Protein AF-A0A9X7CBX9-F1 (afdb_monomer)

Structure (mmCIF, N/CA/C/O backbone):
data_AF-A0A9X7CBX9-F1
#
_entry.id   AF-A0A9X7CBX9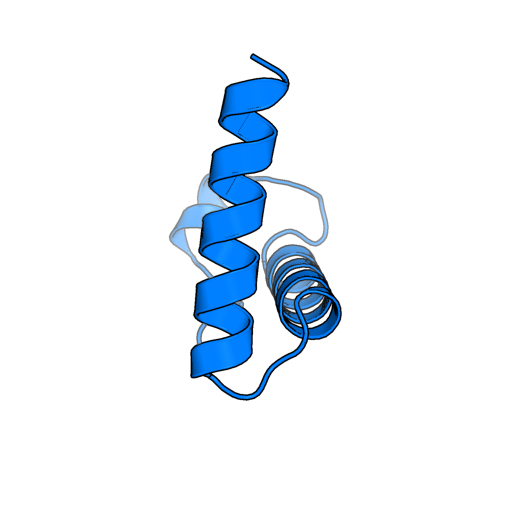-F1
#
loop_
_atom_site.group_PDB
_atom_site.id
_atom_site.type_symbol
_atom_site.label_atom_id
_atom_site.label_alt_id
_atom_site.label_comp_id
_atom_site.label_asym_id
_atom_site.label_entity_id
_atom_site.label_seq_id
_atom_site.pdbx_PDB_ins_code
_atom_site.Cartn_x
_atom_site.Cartn_y
_atom_site.Cartn_z
_atom_site.occupancy
_atom_site.B_iso_or_equiv
_atom_site.auth_seq_id
_atom_site.auth_comp_id
_atom_site.auth_asym_id
_atom_site.auth_atom_id
_atom_site.pdbx_PDB_model_num
ATOM 1 N N . MET A 1 1 ? 20.044 4.513 3.066 1.00 89.81 1 MET A N 1
ATOM 2 C CA . MET A 1 1 ? 18.612 4.683 3.406 1.00 89.81 1 MET A CA 1
ATOM 3 C C . MET A 1 1 ? 17.742 4.702 2.157 1.00 89.81 1 MET A C 1
ATOM 5 O O . MET A 1 1 ? 17.027 3.739 1.964 1.00 89.81 1 MET A O 1
ATOM 9 N N . ALA A 1 2 ? 17.812 5.723 1.290 1.00 95.25 2 ALA A N 1
ATOM 10 C CA . ALA A 1 2 ? 16.966 5.767 0.085 1.00 95.25 2 ALA A CA 1
ATOM 11 C C . ALA A 1 2 ? 17.180 4.571 -0.866 1.00 95.25 2 ALA A C 1
ATOM 13 O O . ALA A 1 2 ? 16.205 4.033 -1.374 1.00 95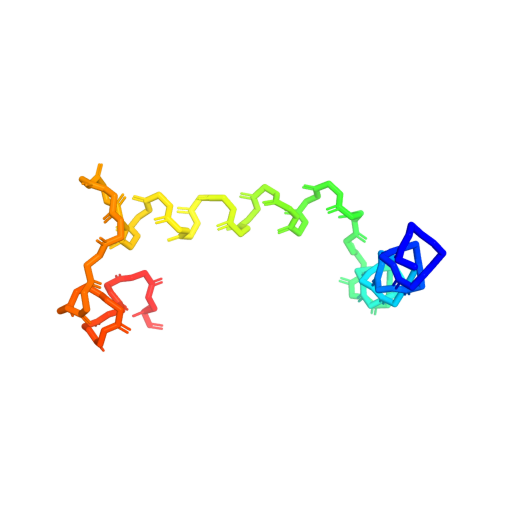.25 2 AL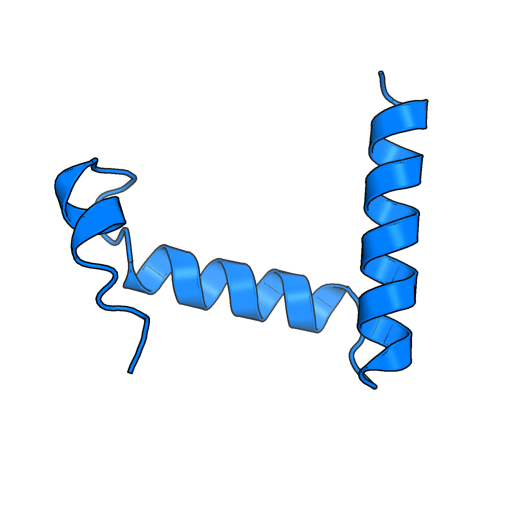A A O 1
ATOM 14 N N . LEU A 1 3 ? 18.433 4.126 -1.041 1.00 96.62 3 LEU A N 1
ATOM 15 C CA . LEU A 1 3 ? 18.766 2.930 -1.831 1.00 96.62 3 LEU A CA 1
ATOM 16 C C . LEU A 1 3 ? 18.116 1.667 -1.252 1.00 96.62 3 LEU A C 1
ATOM 18 O O . LEU A 1 3 ? 17.341 1.024 -1.941 1.00 96.62 3 LEU A O 1
ATOM 22 N N . GLU A 1 4 ? 18.310 1.411 0.044 1.00 97.94 4 GLU A N 1
ATOM 23 C CA . GLU A 1 4 ? 17.695 0.273 0.749 1.00 97.94 4 GLU A CA 1
ATOM 24 C C . GLU A 1 4 ? 16.156 0.267 0.667 1.00 97.94 4 GLU A C 1
ATOM 26 O O . GLU A 1 4 ? 15.527 -0.780 0.547 1.00 97.94 4 GLU A O 1
ATOM 31 N N . ILE A 1 5 ? 15.516 1.443 0.710 1.00 97.50 5 ILE A N 1
ATOM 32 C CA . ILE A 1 5 ? 14.060 1.565 0.513 1.00 97.50 5 ILE A CA 1
ATOM 33 C C . ILE A 1 5 ? 13.682 1.218 -0.934 1.00 97.50 5 ILE A C 1
ATOM 35 O O . ILE A 1 5 ? 12.654 0.582 -1.166 1.00 97.50 5 ILE A O 1
ATOM 39 N N . GLY A 1 6 ? 14.516 1.613 -1.899 1.00 97.19 6 GLY A N 1
ATOM 40 C CA . GLY A 1 6 ? 14.388 1.214 -3.297 1.00 97.19 6 GLY A CA 1
ATOM 41 C C . GLY A 1 6 ? 14.482 -0.301 -3.479 1.00 97.19 6 GLY A C 1
ATOM 42 O O . GLY A 1 6 ? 13.649 -0.871 -4.177 1.00 97.19 6 GLY A O 1
ATOM 43 N N . ASP A 1 7 ? 15.410 -0.960 -2.786 1.00 98.00 7 ASP A N 1
ATOM 44 C CA . ASP A 1 7 ? 15.555 -2.418 -2.830 1.00 98.00 7 ASP A CA 1
ATOM 45 C C . ASP A 1 7 ? 14.322 -3.127 -2.252 1.00 98.00 7 ASP A C 1
ATOM 47 O O . ASP A 1 7 ? 13.806 -4.074 -2.846 1.00 98.00 7 ASP A O 1
ATOM 51 N N . ILE A 1 8 ? 13.760 -2.625 -1.145 1.00 97.19 8 ILE A N 1
ATOM 52 C CA . ILE A 1 8 ? 12.486 -3.127 -0.602 1.00 97.19 8 ILE A CA 1
ATOM 53 C C . ILE A 1 8 ? 11.361 -2.982 -1.636 1.00 97.19 8 ILE A C 1
ATOM 55 O O . ILE A 1 8 ? 10.593 -3.922 -1.853 1.00 97.19 8 ILE A O 1
ATOM 59 N N . LEU A 1 9 ? 11.264 -1.824 -2.296 1.00 96.44 9 LEU A N 1
ATOM 60 C CA . LEU A 1 9 ? 10.244 -1.581 -3.315 1.00 96.44 9 LEU A CA 1
ATOM 61 C C . LEU A 1 9 ? 10.412 -2.514 -4.523 1.00 96.44 9 LEU A C 1
ATOM 63 O O . LEU A 1 9 ? 9.419 -3.018 -5.049 1.00 96.44 9 LEU A O 1
ATOM 67 N N . TYR A 1 10 ? 11.655 -2.785 -4.924 1.00 96.94 10 TYR A N 1
ATOM 68 C CA . TYR A 1 10 ? 11.986 -3.738 -5.980 1.00 96.94 10 TYR A CA 1
ATOM 69 C C . TYR A 1 10 ? 11.496 -5.149 -5.638 1.00 96.94 10 TYR A C 1
ATOM 71 O O . TYR A 1 10 ? 10.800 -5.762 -6.450 1.00 96.94 10 TYR A O 1
ATOM 79 N N . TYR A 1 11 ? 11.754 -5.634 -4.418 1.00 97.38 11 TYR A N 1
ATOM 80 C CA . TYR A 1 11 ? 11.260 -6.944 -3.985 1.00 97.38 11 TYR A CA 1
ATOM 81 C C . TYR A 1 11 ? 9.729 -7.024 -3.984 1.00 97.38 11 TYR A C 1
ATOM 83 O O . TYR A 1 11 ? 9.172 -8.013 -4.460 1.00 97.38 11 TYR A O 1
ATOM 91 N N . ILE A 1 12 ? 9.030 -5.984 -3.514 1.00 97.00 12 ILE A N 1
ATOM 92 C CA . ILE A 1 12 ? 7.557 -5.955 -3.541 1.00 97.00 12 ILE A CA 1
ATOM 93 C C . ILE A 1 12 ? 7.045 -5.949 -4.987 1.00 97.00 12 ILE A C 1
ATOM 95 O O . ILE A 1 12 ? 6.077 -6.645 -5.294 1.00 97.00 12 ILE A O 1
ATOM 99 N N . SER A 1 13 ? 7.693 -5.198 -5.880 1.00 96.88 13 SER A N 1
ATOM 100 C CA . SER A 1 13 ? 7.333 -5.139 -7.300 1.00 96.88 13 SER A CA 1
ATOM 101 C C . SER A 1 13 ? 7.446 -6.512 -7.969 1.00 96.88 13 SER A C 1
ATOM 103 O O . SER A 1 13 ? 6.482 -6.966 -8.585 1.00 96.88 13 SER A O 1
ATOM 105 N N . ILE A 1 14 ? 8.564 -7.224 -7.760 1.00 98.00 14 ILE A N 1
ATOM 106 C CA . ILE A 1 14 ? 8.741 -8.596 -8.264 1.00 98.00 14 ILE A CA 1
ATOM 107 C C . ILE A 1 14 ? 7.651 -9.512 -7.714 1.00 98.00 14 ILE A C 1
ATOM 109 O O . ILE A 1 14 ? 6.982 -10.196 -8.477 1.00 98.00 14 ILE A O 1
ATOM 113 N N . MET A 1 15 ? 7.435 -9.516 -6.396 1.00 97.62 15 MET A N 1
ATOM 114 C CA . MET A 1 15 ? 6.435 -10.397 -5.788 1.00 97.62 15 MET A CA 1
ATOM 115 C C . MET A 1 15 ? 5.012 -10.103 -6.269 1.00 97.62 15 MET A C 1
ATOM 117 O O . MET A 1 15 ? 4.209 -11.025 -6.368 1.00 97.62 15 MET A O 1
ATOM 121 N N . SER A 1 16 ? 4.692 -8.839 -6.555 1.00 97.62 16 SER A N 1
ATOM 122 C CA . SER A 1 16 ? 3.397 -8.456 -7.130 1.00 97.62 16 SER A CA 1
ATOM 123 C C . SER A 1 16 ? 3.249 -9.051 -8.530 1.00 97.62 16 SER A C 1
ATOM 125 O O . SER A 1 16 ? 2.262 -9.732 -8.800 1.00 97.62 16 SER A O 1
ATOM 127 N N . HIS A 1 17 ? 4.274 -8.879 -9.371 1.00 97.12 17 HIS A N 1
ATOM 128 C CA . HIS A 1 17 ? 4.308 -9.405 -10.733 1.00 97.12 17 HIS A CA 1
ATOM 129 C C . HIS A 1 17 ? 4.188 -10.938 -10.777 1.00 97.12 17 HIS A C 1
ATOM 131 O O . HIS A 1 17 ? 3.368 -11.461 -11.524 1.00 97.12 17 HIS A O 1
ATOM 137 N N . GLU A 1 18 ? 4.923 -11.663 -9.926 1.00 97.94 18 GLU A N 1
ATOM 138 C CA . GLU A 1 18 ? 4.844 -13.134 -9.807 1.00 97.94 18 GLU A CA 1
ATOM 139 C C . GLU A 1 18 ? 3.456 -13.642 -9.381 1.00 97.94 18 GLU A C 1
ATOM 141 O O . GLU A 1 18 ? 3.146 -14.826 -9.501 1.00 97.94 18 GLU A O 1
ATOM 146 N N . ARG A 1 19 ? 2.617 -12.757 -8.837 1.00 96.88 19 ARG A N 1
ATOM 147 C CA . ARG A 1 19 ? 1.235 -13.040 -8.440 1.00 96.88 19 ARG A CA 1
ATOM 148 C C . ARG A 1 19 ? 0.212 -12.450 -9.405 1.00 96.88 19 ARG A C 1
ATOM 150 O O . ARG A 1 19 ? -0.960 -12.408 -9.053 1.00 96.88 19 ARG A O 1
ATOM 157 N N . GLU A 1 20 ? 0.654 -12.006 -10.581 1.00 97.31 20 GLU A N 1
ATOM 158 C CA . GLU A 1 20 ? -0.181 -11.398 -11.624 1.00 97.31 20 GLU A CA 1
ATOM 159 C C . GLU A 1 20 ? -0.887 -10.105 -11.171 1.00 97.31 20 GLU A C 1
ATOM 161 O O . GLU A 1 20 ? -1.931 -9.730 -11.701 1.00 97.31 20 GLU A O 1
ATOM 166 N N . TYR A 1 21 ? -0.294 -9.390 -10.210 1.00 97.31 21 TYR A N 1
ATOM 167 C CA . TYR A 1 21 ? -0.741 -8.069 -9.769 1.00 97.31 21 TYR A CA 1
ATOM 168 C C . TYR A 1 21 ? 0.236 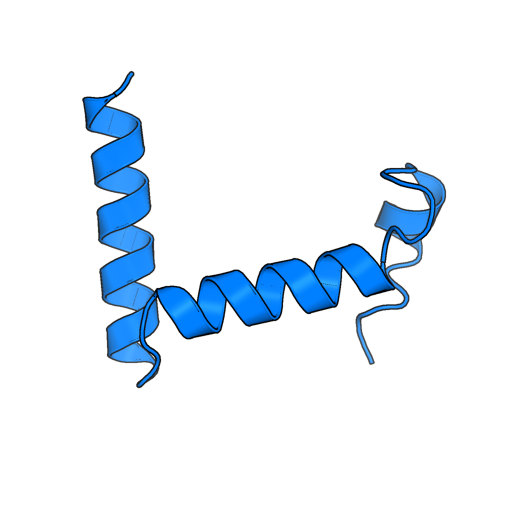-6.984 -10.218 1.00 97.31 21 TYR A C 1
ATOM 170 O O . TYR A 1 21 ? 1.455 -7.185 -10.222 1.00 97.31 21 TYR A O 1
ATOM 178 N N . ILE A 1 22 ? -0.270 -5.777 -10.487 1.00 97.12 22 ILE A N 1
ATOM 179 C CA . ILE A 1 22 ? 0.604 -4.599 -10.510 1.00 97.12 22 ILE A CA 1
ATOM 180 C C . ILE A 1 22 ? 0.840 -4.104 -9.079 1.00 97.12 22 ILE A C 1
ATOM 182 O O . ILE A 1 22 ? -0.011 -4.246 -8.200 1.00 97.12 22 ILE A O 1
ATOM 186 N N . LEU A 1 23 ? 1.991 -3.472 -8.831 1.00 96.44 23 LEU A N 1
ATOM 187 C CA . LEU A 1 23 ? 2.348 -2.943 -7.505 1.00 96.44 23 LEU A CA 1
ATOM 188 C C . LEU A 1 23 ? 1.262 -2.015 -6.923 1.00 96.44 23 LEU A C 1
ATOM 190 O O . LEU A 1 23 ? 1.023 -2.012 -5.714 1.00 96.44 23 LEU A O 1
ATOM 194 N N . GLY A 1 24 ? 0.587 -1.252 -7.790 1.00 96.50 24 GLY A N 1
ATOM 195 C CA . GLY A 1 24 ? -0.530 -0.386 -7.413 1.00 96.50 24 GLY A CA 1
ATOM 196 C C . GLY A 1 24 ? -1.712 -1.146 -6.807 1.00 96.50 24 GLY A C 1
ATOM 197 O O . GLY A 1 24 ? -2.276 -0.686 -5.815 1.00 96.50 24 GLY A O 1
ATOM 198 N N . ASP A 1 25 ? -2.036 -2.332 -7.327 1.00 96.12 25 ASP A N 1
ATOM 199 C CA . ASP A 1 25 ? -3.136 -3.155 -6.815 1.00 96.12 25 ASP A CA 1
ATOM 200 C C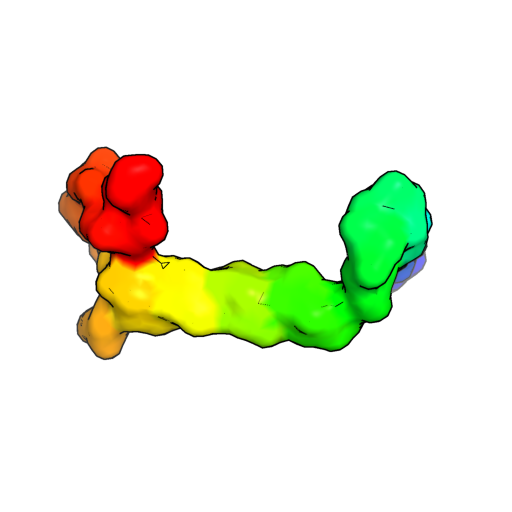 . ASP A 1 25 ? -2.829 -3.630 -5.395 1.00 96.12 25 ASP A C 1
ATOM 202 O O . ASP A 1 25 ? -3.638 -3.452 -4.485 1.00 96.12 25 ASP A O 1
ATOM 206 N N . ILE A 1 26 ? -1.618 -4.153 -5.174 1.00 96.31 26 ILE A N 1
ATOM 207 C CA . ILE A 1 26 ? -1.158 -4.597 -3.850 1.00 96.31 26 ILE A CA 1
ATOM 208 C C . ILE A 1 26 ? -1.166 -3.439 -2.847 1.00 96.31 26 ILE A C 1
ATOM 210 O O . ILE A 1 26 ? -1.616 -3.607 -1.706 1.00 96.31 26 ILE A O 1
ATOM 214 N N . ALA A 1 27 ? -0.711 -2.252 -3.259 1.00 96.62 27 ALA A N 1
ATOM 215 C CA . ALA A 1 27 ? -0.752 -1.059 -2.421 1.00 96.62 27 ALA A CA 1
ATOM 216 C C . ALA A 1 27 ? -2.196 -0.690 -2.042 1.00 96.62 27 ALA A C 1
ATOM 218 O O . ALA A 1 27 ? -2.486 -0.482 -0.860 1.00 96.62 27 ALA A O 1
ATOM 219 N N . GLN A 1 28 ? -3.113 -0.678 -3.012 1.00 97.50 28 GLN A N 1
ATOM 220 C CA . GLN A 1 28 ? -4.514 -0.336 -2.782 1.00 97.50 28 GLN A CA 1
ATOM 221 C C . GLN A 1 28 ? -5.223 -1.363 -1.888 1.00 97.50 28 GLN A C 1
ATOM 223 O O . GLN A 1 28 ? -5.920 -0.981 -0.947 1.00 97.50 28 GLN A O 1
ATOM 228 N N . MET A 1 29 ? -4.990 -2.661 -2.107 1.00 95.81 29 MET A N 1
ATOM 229 C CA . MET A 1 29 ? -5.492 -3.737 -1.247 1.00 95.81 29 MET A CA 1
ATOM 230 C C . MET A 1 29 ? -5.000 -3.576 0.196 1.00 95.81 29 MET A C 1
ATOM 232 O O . MET A 1 29 ? -5.767 -3.757 1.144 1.00 95.81 29 MET A O 1
ATOM 236 N N . ASN A 1 30 ? -3.730 -3.204 0.385 1.00 96.19 30 ASN A N 1
ATOM 237 C CA . ASN A 1 30 ? -3.184 -2.958 1.713 1.00 96.19 30 ASN A CA 1
ATOM 238 C C . ASN A 1 30 ? -3.824 -1.733 2.385 1.00 96.19 30 ASN A C 1
ATOM 240 O O . ASN A 1 30 ? -4.149 -1.814 3.568 1.00 96.19 30 ASN A O 1
ATOM 244 N N . ILE A 1 31 ? -4.057 -0.642 1.649 1.00 96.69 31 ILE A N 1
ATOM 245 C CA . ILE A 1 31 ? -4.766 0.543 2.159 1.00 96.69 31 ILE A CA 1
ATOM 246 C C . ILE A 1 31 ? -6.176 0.162 2.617 1.00 96.69 31 ILE A C 1
ATOM 248 O O . ILE A 1 31 ? -6.531 0.431 3.762 1.00 96.69 31 ILE A O 1
ATOM 252 N N . SER A 1 32 ? -6.960 -0.518 1.777 1.00 97.12 32 SER A N 1
ATOM 253 C CA . SER A 1 32 ? -8.332 -0.926 2.112 1.00 97.12 32 SER A CA 1
ATOM 254 C C . SER A 1 32 ? -8.384 -1.860 3.327 1.00 97.12 32 SER A C 1
ATOM 256 O O . SER A 1 32 ? -9.218 -1.686 4.220 1.00 97.12 32 SER A O 1
ATOM 258 N N . LYS A 1 33 ? -7.446 -2.812 3.410 1.00 96.75 33 LYS A N 1
ATOM 259 C CA . LYS A 1 33 ? -7.275 -3.701 4.566 1.00 96.75 33 LYS A CA 1
ATOM 260 C C . LYS A 1 33 ? -6.983 -2.917 5.850 1.00 96.75 33 LYS A C 1
ATOM 262 O O . LYS A 1 33 ? -7.601 -3.165 6.881 1.00 96.75 33 LYS A O 1
ATOM 267 N N . LEU A 1 34 ? -6.051 -1.965 5.798 1.00 97.31 34 LEU A N 1
ATOM 268 C CA . LEU A 1 34 ? -5.666 -1.166 6.963 1.00 97.31 34 LEU A CA 1
ATOM 269 C C . LEU A 1 34 ? -6.756 -0.175 7.375 1.00 97.31 34 LEU A C 1
ATOM 271 O O . LEU A 1 34 ? -6.979 -0.026 8.568 1.00 97.31 34 LEU A O 1
ATOM 275 N N . ALA A 1 35 ? -7.470 0.435 6.428 1.00 96.88 35 ALA A N 1
ATOM 276 C CA . ALA A 1 35 ? -8.615 1.299 6.716 1.00 96.88 35 ALA A CA 1
ATOM 277 C C . ALA A 1 35 ? -9.745 0.528 7.420 1.00 96.88 35 ALA A C 1
ATOM 279 O O . ALA A 1 35 ? -10.365 1.044 8.342 1.00 96.88 35 ALA A O 1
ATOM 280 N N . THR A 1 36 ? -9.959 -0.736 7.034 1.00 96.81 36 THR A N 1
ATOM 281 C CA . THR A 1 36 ? -10.908 -1.631 7.718 1.00 96.81 36 THR A CA 1
ATOM 282 C C . THR A 1 36 ? -10.440 -1.968 9.132 1.00 96.81 36 THR A C 1
ATOM 284 O O . THR A 1 36 ? -11.237 -1.975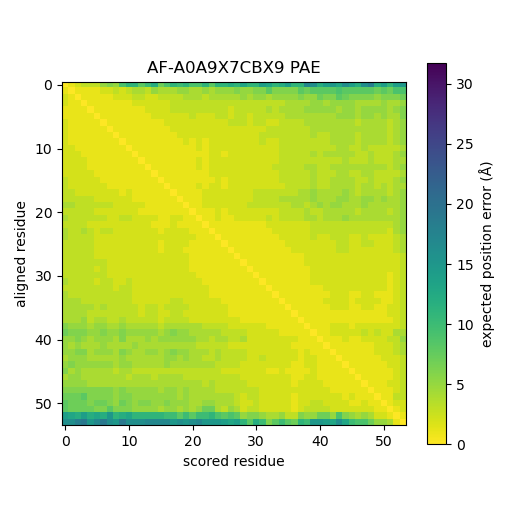 10.066 1.00 96.81 36 THR A O 1
ATOM 287 N N . ARG A 1 37 ? -9.142 -2.248 9.309 1.00 97.94 37 ARG A N 1
ATOM 288 C CA . ARG A 1 37 ? -8.579 -2.600 10.620 1.00 97.94 37 ARG A CA 1
ATOM 289 C C . ARG A 1 37 ? -8.509 -1.405 11.574 1.00 97.94 37 ARG A C 1
ATOM 291 O O . ARG A 1 37 ? -8.660 -1.586 12.776 1.00 97.94 37 ARG A O 1
ATOM 298 N N . TYR A 1 38 ? -8.246 -0.213 11.053 1.00 97.75 38 TYR A N 1
ATOM 299 C CA . TYR A 1 38 ? -7.893 0.980 11.819 1.00 97.75 38 TYR A CA 1
ATOM 300 C C . TYR A 1 38 ? -8.750 2.192 11.404 1.00 97.75 38 TYR A C 1
ATOM 302 O O . TYR A 1 38 ? -8.192 3.185 10.930 1.00 97.75 38 TYR A O 1
ATOM 310 N N . PRO A 1 39 ? -10.090 2.139 11.561 1.00 96.25 39 PRO A N 1
ATOM 311 C CA . PRO A 1 39 ? -10.979 3.231 11.147 1.00 96.25 39 PRO A CA 1
ATOM 312 C C . PRO A 1 39 ? -10.687 4.545 11.889 1.00 96.25 39 PRO A C 1
ATOM 314 O O . PRO A 1 39 ? -10.782 5.616 11.298 1.00 96.25 39 PRO A O 1
ATOM 317 N N . ASP A 1 40 ? -10.244 4.449 13.144 1.00 96.50 40 ASP A N 1
ATOM 318 C CA . ASP A 1 40 ? -9.894 5.584 14.008 1.00 96.50 40 ASP A CA 1
ATOM 319 C C . ASP A 1 40 ? -8.369 5.748 14.173 1.00 96.50 40 ASP A C 1
ATOM 321 O O . ASP A 1 40 ? -7.883 6.353 15.130 1.00 96.50 40 ASP A O 1
ATOM 325 N N . GLY A 1 41 ? -7.588 5.180 13.247 1.00 96.00 41 GLY A N 1
ATOM 326 C CA . GLY A 1 41 ? -6.133 5.087 13.351 1.00 96.00 41 GLY A CA 1
ATOM 327 C C . GLY A 1 41 ? -5.649 3.844 14.107 1.00 96.00 41 GLY A C 1
ATOM 328 O O . GLY A 1 41 ? -6.421 2.968 14.503 1.00 96.00 41 GLY A O 1
ATOM 329 N N . PHE A 1 42 ? -4.326 3.714 14.235 1.00 97.06 42 PHE A N 1
ATOM 330 C CA . PHE A 1 42 ? -3.710 2.526 14.827 1.00 97.06 42 PHE A CA 1
ATOM 331 C C . PHE A 1 42 ? -4.018 2.410 16.327 1.00 97.06 42 PHE A C 1
ATOM 333 O O . PHE A 1 42 ? -3.756 3.336 17.092 1.00 97.06 42 PHE A O 1
ATOM 340 N N . SER A 1 43 ? -4.459 1.226 16.757 1.00 97.50 43 SER A N 1
ATOM 341 C CA . SER A 1 43 ? -4.513 0.827 18.166 1.00 97.50 43 SER A CA 1
ATOM 342 C C . SER A 1 43 ? -3.964 -0.586 18.346 1.00 97.50 43 SER A C 1
ATOM 344 O O . SER A 1 43 ? -4.006 -1.423 17.434 1.00 97.50 43 SER A O 1
ATOM 346 N N . ARG A 1 44 ? -3.427 -0.865 19.538 1.00 97.62 44 ARG A N 1
ATOM 347 C CA . ARG A 1 44 ? -2.864 -2.182 19.861 1.00 97.62 44 ARG A CA 1
ATOM 348 C C . ARG A 1 44 ? -3.955 -3.248 19.841 1.00 97.62 44 ARG A C 1
ATOM 350 O O . ARG A 1 44 ? -3.746 -4.331 19.301 1.00 97.62 44 ARG A O 1
ATOM 357 N N . GLU A 1 45 ? -5.117 -2.903 20.376 1.00 97.50 45 GLU A N 1
ATOM 358 C CA . GLU A 1 45 ? -6.311 -3.732 20.449 1.00 97.50 45 GLU A CA 1
ATOM 359 C C . GLU A 1 45 ? -6.788 -4.104 19.040 1.00 97.50 45 GLU A C 1
ATOM 361 O O . GLU A 1 45 ? -6.956 -5.284 18.736 1.00 97.50 45 GLU A O 1
ATOM 366 N N . ALA A 1 46 ? -6.916 -3.131 18.129 1.00 96.81 46 ALA A N 1
ATOM 367 C CA . ALA A 1 46 ? -7.304 -3.408 16.745 1.00 96.81 46 ALA A CA 1
ATOM 368 C C . ALA A 1 46 ? -6.247 -4.236 15.994 1.00 96.81 46 ALA A C 1
ATOM 370 O O . ALA A 1 46 ? -6.592 -5.107 15.191 1.00 96.81 46 ALA A O 1
ATOM 371 N N . SER A 1 47 ? -4.956 -4.027 16.287 1.00 96.19 47 SER A N 1
ATOM 372 C CA . SER A 1 47 ? -3.875 -4.837 15.714 1.00 96.19 47 SER A CA 1
ATOM 373 C C . SER A 1 47 ? -3.938 -6.302 16.152 1.00 96.19 47 SER A C 1
ATOM 375 O O . SER A 1 47 ? -3.476 -7.165 15.404 1.00 96.19 47 SER A O 1
ATOM 377 N N . GLN A 1 48 ? -4.461 -6.582 17.348 1.00 96.62 48 GLN A N 1
ATOM 378 C CA . GLN A 1 48 ? -4.650 -7.938 17.865 1.00 96.62 48 GLN A CA 1
ATOM 379 C C . GLN A 1 48 ? -5.941 -8.564 17.332 1.00 96.62 48 GLN A C 1
ATOM 381 O O . GLN A 1 48 ? -5.913 -9.705 16.880 1.00 96.62 48 GLN A O 1
ATOM 386 N N . ASN A 1 49 ? -7.039 -7.804 17.322 1.00 95.88 49 ASN A N 1
ATOM 387 C CA . ASN A 1 49 ? -8.354 -8.288 16.900 1.00 95.88 49 ASN A CA 1
ATOM 388 C C . ASN A 1 49 ? -8.435 -8.575 15.393 1.00 95.88 49 ASN A C 1
ATOM 390 O O . ASN A 1 49 ? -9.153 -9.486 14.999 1.00 95.88 49 ASN A O 1
ATOM 394 N N . ARG A 1 50 ? -7.700 -7.819 14.557 1.00 94.75 50 ARG A N 1
ATOM 395 C CA . ARG A 1 50 ? -7.562 -8.051 13.101 1.00 94.75 50 ARG A CA 1
ATOM 396 C C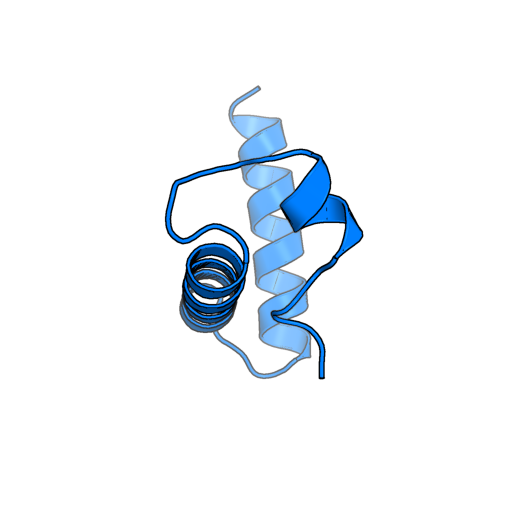 . ARG A 1 50 ? -8.892 -8.297 12.371 1.00 94.75 50 ARG A C 1
ATOM 398 O O . ARG A 1 50 ? -9.024 -9.254 11.614 1.00 94.75 50 ARG A O 1
ATOM 405 N N . VAL A 1 51 ? -9.859 -7.401 12.567 1.00 95.12 51 VAL A N 1
ATOM 406 C CA . VAL A 1 51 ? -11.224 -7.489 12.000 1.00 95.12 51 VAL A CA 1
ATOM 407 C C . VAL A 1 51 ? -11.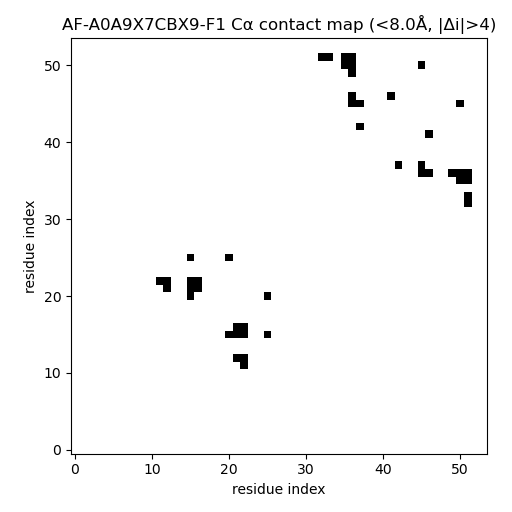288 -7.536 10.464 1.00 95.12 51 VAL A C 1
ATOM 409 O O . VAL A 1 51 ? -12.319 -7.867 9.890 1.00 95.12 51 VAL A O 1
ATOM 412 N N . ASP A 1 52 ? -10.189 -7.200 9.793 1.00 93.56 52 ASP A N 1
ATOM 413 C CA . ASP A 1 52 ? -10.004 -7.275 8.344 1.00 93.56 52 ASP A CA 1
ATOM 414 C C . ASP A 1 52 ? -9.737 -8.697 7.817 1.00 93.56 52 ASP A C 1
ATOM 416 O O . ASP A 1 52 ? -9.822 -8.918 6.610 1.00 93.56 52 ASP A O 1
ATOM 420 N N . VAL A 1 53 ? -9.385 -9.653 8.684 1.00 86.19 53 VAL A N 1
ATOM 421 C CA . VAL A 1 53 ? -9.134 -11.049 8.303 1.00 86.19 53 VAL A CA 1
ATOM 422 C C . VAL A 1 53 ? -10.409 -11.855 8.547 1.00 86.19 53 VAL A C 1
ATOM 424 O O . VAL A 1 53 ? -10.809 -12.039 9.694 1.00 86.19 53 VAL A O 1
ATOM 427 N N . LYS A 1 54 ? -11.050 -12.312 7.468 1.00 63.91 54 LYS A N 1
ATOM 428 C CA . LYS A 1 54 ? -12.120 -13.319 7.517 1.00 63.91 54 LYS A CA 1
ATOM 429 C C . LYS A 1 54 ? -11.544 -14.721 7.392 1.00 63.91 54 LYS A C 1
ATOM 431 O O . LYS A 1 54 ? -10.564 -14.870 6.628 1.00 63.91 54 LYS A O 1
#

Foldseek 3Di:
DVVVVVVVLVVLQVVCVVVVHGSVVVVVVVVVQVCQLQVPHDDPVSVVVSRSPD

Solvent-accessible surface area (backbone atoms only — not comparable to full-atom values): 3168 Å² total; per-residue (Å²): 107,75,63,60,52,47,52,54,51,49,53,51,39,52,57,24,48,80,67,80,37,55,52,66,55,58,52,51,53,48,50,55,43,47,48,61,38,27,78,90,47,91,48,74,66,40,67,70,66,38,78,59,67,129

Mean predicted aligned error: 2.98 Å

Sequence (54 aa):
MALEIGDILYYISIMSHEREYILGDIAQMNISKLATRYPDGFSREASQNRVDVK

Secondary structure (DSSP, 8-st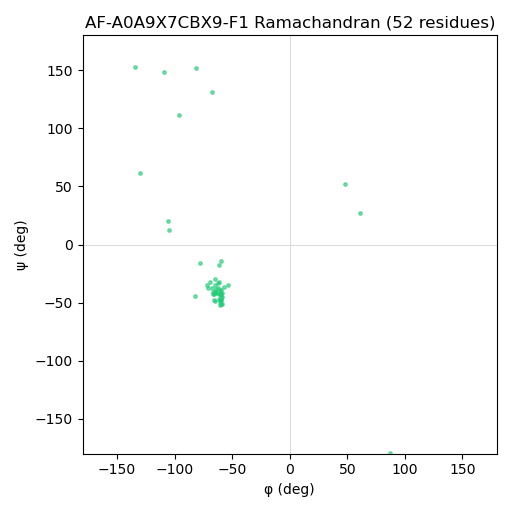ate):
-HHHHHHHHHHHHHHHHTTT--HHHHHHHHHHHHHHH-TTS--HHHHHH-TT--

Organism: Bacillus cereus (NCBI:txid1396)

pLDDT: mean 95.88, std 4.78, range [63.91, 98.0]

Radius of gyration: 13.85 Å; Cα contacts (8 Å, |Δi|>4): 23; chains: 1; bounding box: 31×19×32 Å